Protein AF-A0A7X5BBR0-F1 (afdb_monomer)

Foldseek 3Di:
DDPWPQFQPDCVCVVVLVVVLCCLQDPNVVVVLVVLLVQLVVVCVVVVHVVSNVVSNVVSVCSNCVSVVVVCVRPDTD

pLDDT: mean 84.86, std 12.23, range [46.06, 94.44]

Radius of gyration: 17.34 Å; Cα contacts (8 Å, |Δi|>4): 61; chains: 1; bounding box: 40×28×53 Å

Mean predicted aligned error: 6.94 Å

Structure (mmCIF, N/CA/C/O backbone):
data_AF-A0A7X5BBR0-F1
#
_entry.id   AF-A0A7X5BBR0-F1
#
loop_
_atom_site.group_PDB
_atom_site.id
_atom_site.type_symbol
_atom_site.label_atom_id
_atom_site.label_alt_id
_atom_site.label_comp_id
_atom_site.label_asym_id
_atom_site.label_entity_id
_atom_site.label_seq_id
_atom_site.pdbx_PDB_ins_code
_atom_site.Cartn_x
_atom_site.Cartn_y
_atom_site.Cartn_z
_atom_site.occupancy
_atom_site.B_iso_or_equiv
_atom_site.auth_seq_id
_atom_site.auth_comp_id
_atom_site.auth_asym_id
_atom_site.auth_atom_id
_atom_site.pdbx_PDB_model_num
ATOM 1 N N . MET A 1 1 ? 8.803 17.762 -36.467 1.00 46.06 1 MET A N 1
ATOM 2 C CA . MET A 1 1 ? 9.448 16.525 -35.986 1.00 46.06 1 MET A CA 1
ATOM 3 C C . MET A 1 1 ? 9.259 16.511 -34.480 1.00 46.06 1 MET A C 1
ATOM 5 O O . MET A 1 1 ? 9.893 17.312 -33.809 1.00 46.06 1 MET A O 1
ATOM 9 N N . SER A 1 2 ? 8.263 15.767 -33.986 1.00 48.31 2 SER A N 1
ATOM 10 C CA . SER A 1 2 ? 7.975 15.679 -32.546 1.00 48.31 2 SER A CA 1
ATOM 11 C C . SER A 1 2 ? 9.157 14.986 -31.872 1.00 48.31 2 SER A C 1
ATOM 13 O O . SER A 1 2 ? 9.603 13.950 -32.365 1.00 48.31 2 SER A O 1
ATOM 15 N N . ALA A 1 3 ? 9.718 15.575 -30.820 1.00 57.09 3 ALA A N 1
ATOM 16 C CA . ALA A 1 3 ? 10.736 14.908 -30.024 1.00 57.09 3 ALA A CA 1
ATOM 17 C C . ALA A 1 3 ? 10.052 13.765 -29.263 1.00 57.09 3 ALA A C 1
ATOM 19 O O . ALA A 1 3 ? 9.221 14.025 -28.398 1.00 57.09 3 ALA A O 1
ATOM 20 N N . LEU A 1 4 ? 10.372 12.519 -29.619 1.00 58.38 4 LEU A N 1
ATOM 21 C CA . LEU A 1 4 ? 9.952 11.336 -28.868 1.00 58.38 4 LEU A CA 1
ATOM 22 C C . LEU A 1 4 ? 10.590 11.424 -27.479 1.00 58.38 4 LEU A C 1
ATOM 24 O O . LEU A 1 4 ? 11.804 11.236 -27.340 1.00 58.38 4 LEU A O 1
ATOM 28 N N . ALA A 1 5 ? 9.796 11.751 -26.463 1.00 58.84 5 ALA A N 1
ATOM 29 C CA . ALA A 1 5 ? 10.250 11.723 -25.082 1.00 58.84 5 ALA A CA 1
ATOM 30 C C . ALA A 1 5 ? 10.511 10.257 -24.699 1.00 58.84 5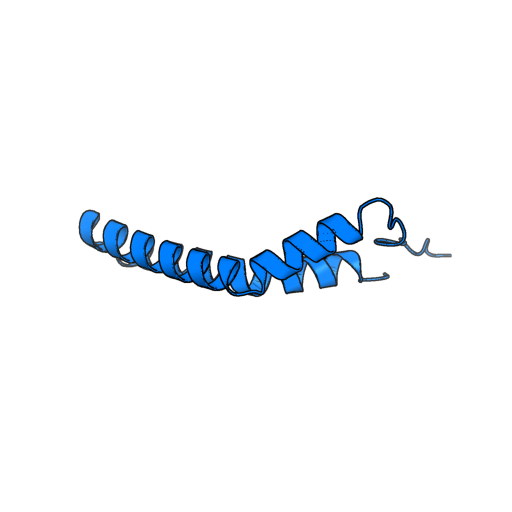 ALA A C 1
ATOM 32 O O . ALA A 1 5 ? 9.578 9.480 -24.521 1.00 58.84 5 ALA A O 1
ATOM 33 N N . HIS A 1 6 ? 11.783 9.861 -24.624 1.00 61.34 6 HIS A N 1
ATOM 34 C CA . HIS A 1 6 ? 12.182 8.520 -24.193 1.00 61.34 6 HIS A CA 1
ATOM 35 C C . HIS A 1 6 ? 12.245 8.479 -22.662 1.00 61.34 6 HIS A C 1
ATOM 37 O O . HIS A 1 6 ? 13.277 8.786 -22.065 1.00 61.34 6 HIS A O 1
ATOM 43 N N . ALA A 1 7 ? 11.128 8.134 -22.024 1.00 65.19 7 ALA A N 1
ATOM 44 C CA . ALA A 1 7 ? 11.115 7.732 -20.620 1.00 65.19 7 ALA A CA 1
ATOM 45 C C . ALA A 1 7 ? 11.598 6.271 -20.496 1.00 65.19 7 ALA A C 1
ATOM 47 O O . ALA A 1 7 ? 11.287 5.447 -21.351 1.00 65.19 7 ALA A O 1
ATOM 48 N N . GLY A 1 8 ? 12.378 5.954 -19.454 1.00 67.00 8 GLY A N 1
ATOM 49 C CA . GLY A 1 8 ? 12.695 4.563 -19.088 1.00 67.00 8 GLY A CA 1
ATOM 50 C C . GLY A 1 8 ? 13.933 3.911 -19.729 1.00 67.00 8 GLY A C 1
ATOM 51 O O . GLY A 1 8 ? 14.111 2.709 -19.578 1.00 67.00 8 GLY A O 1
ATOM 52 N N . THR A 1 9 ? 14.814 4.648 -20.420 1.00 72.25 9 THR A N 1
ATOM 53 C CA . THR A 1 9 ? 16.039 4.057 -21.016 1.00 72.25 9 THR A CA 1
ATOM 54 C C . THR A 1 9 ? 17.233 3.961 -20.061 1.00 72.25 9 THR A C 1
ATOM 56 O O . THR A 1 9 ? 18.199 3.262 -20.364 1.00 72.25 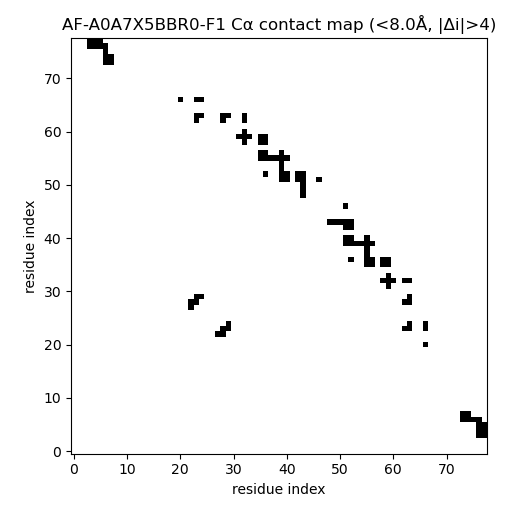9 THR A O 1
ATOM 59 N N . ASP A 1 10 ? 17.209 4.677 -18.933 1.00 77.88 10 ASP A N 1
ATOM 60 C CA . ASP A 1 10 ? 18.244 4.568 -17.901 1.00 77.88 10 ASP A CA 1
ATOM 61 C C . ASP A 1 10 ? 17.968 3.348 -17.016 1.00 77.88 10 ASP A C 1
ATOM 63 O O . ASP A 1 10 ? 16.933 3.275 -16.355 1.00 77.88 10 ASP A O 1
ATOM 67 N N . ASN A 1 11 ? 18.905 2.398 -17.005 1.00 78.50 11 ASN A N 1
ATOM 68 C CA . ASN A 1 11 ? 18.797 1.155 -16.244 1.00 78.50 11 ASN A CA 1
ATOM 69 C C . ASN A 1 11 ? 19.770 1.083 -15.055 1.00 78.50 11 ASN A C 1
ATOM 71 O O . ASN A 1 11 ? 19.968 0.014 -14.478 1.00 78.50 11 ASN A O 1
ATOM 75 N N . THR A 1 12 ? 20.390 2.206 -14.673 1.00 88.94 12 THR A N 1
ATOM 76 C CA . THR A 1 12 ? 21.387 2.267 -13.588 1.00 88.94 12 THR A CA 1
ATOM 77 C C . THR A 1 12 ? 20.863 1.671 -12.276 1.00 88.94 12 THR A C 1
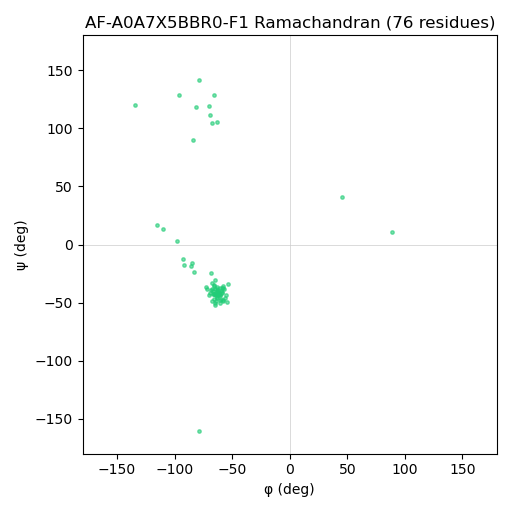ATOM 79 O O . THR A 1 12 ? 21.613 1.033 -11.540 1.00 88.94 12 THR A O 1
ATOM 82 N N . PHE A 1 13 ? 19.562 1.820 -12.007 1.00 89.88 13 PHE A N 1
ATOM 83 C CA . PHE A 1 13 ? 18.903 1.320 -10.797 1.00 89.88 13 PHE A CA 1
ATOM 84 C C . PHE A 1 13 ? 17.857 0.225 -11.063 1.00 89.88 13 PHE A C 1
ATOM 86 O O . PHE A 1 13 ? 17.065 -0.070 -10.171 1.00 89.88 13 PHE A O 1
ATOM 93 N N . GLY A 1 14 ? 17.862 -0.409 -12.243 1.00 88.38 14 GLY A N 1
ATOM 94 C CA . GLY A 1 14 ? 16.842 -1.394 -12.640 1.00 88.38 14 GLY A CA 1
ATOM 95 C C . GLY A 1 14 ? 16.672 -2.539 -11.640 1.00 88.38 14 GLY A C 1
ATOM 96 O O . GLY A 1 14 ? 15.579 -2.761 -11.142 1.00 88.38 14 GLY A O 1
ATOM 97 N N . SER A 1 15 ? 17.776 -3.164 -11.218 1.00 91.31 15 SER A N 1
ATOM 98 C CA . SER A 1 15 ? 17.757 -4.256 -10.224 1.00 91.31 15 SER A CA 1
AT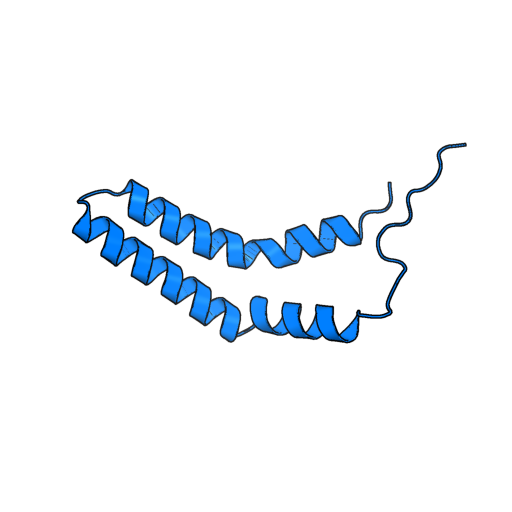OM 99 C C . SER A 1 15 ? 17.129 -3.851 -8.881 1.00 91.31 15 SER A C 1
ATOM 101 O O . SER A 1 15 ? 16.423 -4.637 -8.249 1.00 91.31 15 SER A O 1
ATOM 103 N N . TRP A 1 16 ? 17.344 -2.605 -8.447 1.00 92.88 16 TRP A N 1
ATOM 104 C CA . TRP A 1 16 ? 16.709 -2.093 -7.234 1.00 92.88 16 TRP A CA 1
ATOM 105 C C . TRP A 1 16 ? 15.201 -1.890 -7.437 1.00 92.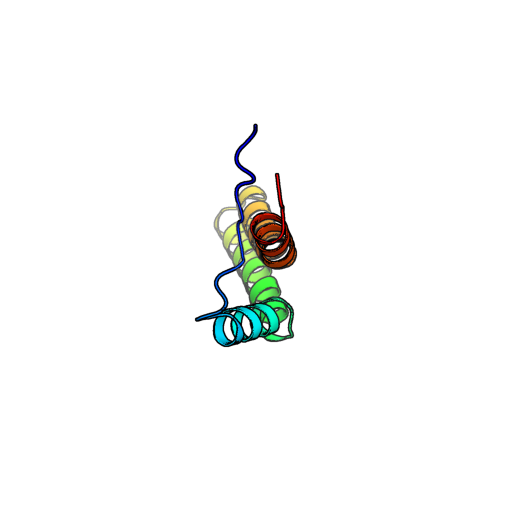88 16 TRP A C 1
ATOM 107 O O . TRP A 1 16 ? 14.419 -2.275 -6.569 1.00 92.88 16 TRP A O 1
A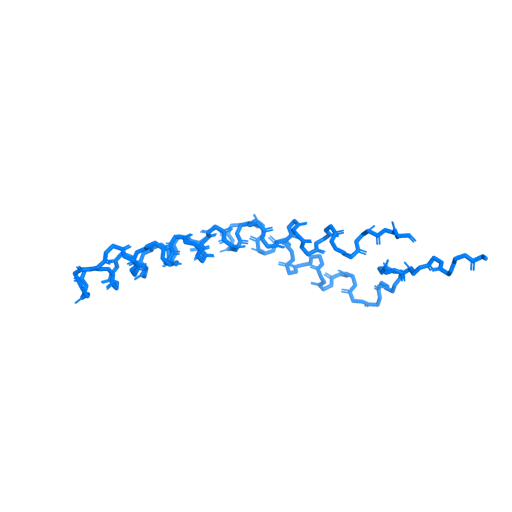TOM 117 N N . VAL A 1 17 ? 14.789 -1.331 -8.581 1.00 89.94 17 VAL A N 1
ATOM 118 C CA . VAL A 1 17 ? 13.369 -1.148 -8.930 1.00 89.94 17 VAL A CA 1
ATOM 119 C C . VAL A 1 17 ? 12.649 -2.495 -9.028 1.00 89.94 17 VAL A C 1
ATOM 121 O O . VAL A 1 17 ? 11.563 -2.640 -8.464 1.00 89.94 17 VAL A O 1
ATOM 124 N N . ASP A 1 18 ? 13.268 -3.488 -9.663 1.00 91.38 18 ASP A N 1
ATOM 125 C CA . ASP A 1 18 ? 12.734 -4.846 -9.786 1.00 91.38 18 ASP A CA 1
ATOM 126 C C . ASP A 1 18 ? 12.535 -5.474 -8.402 1.00 91.38 18 ASP A C 1
ATOM 128 O O . ASP A 1 18 ? 11.446 -5.943 -8.078 1.00 91.38 18 ASP A O 1
ATOM 132 N N . GLN A 1 19 ? 13.540 -5.383 -7.523 1.00 94.00 19 GLN A N 1
ATOM 133 C CA . GLN A 1 19 ? 13.438 -5.929 -6.170 1.00 94.00 19 GLN A CA 1
ATOM 134 C C . GLN A 1 19 ? 12.341 -5.252 -5.333 1.00 94.00 19 GLN A C 1
ATOM 136 O O . GLN A 1 19 ? 11.650 -5.926 -4.565 1.00 94.00 19 GLN A O 1
ATOM 141 N N . MET A 1 20 ? 12.155 -3.933 -5.462 1.00 92.19 20 MET A N 1
ATOM 142 C CA . MET A 1 20 ? 11.048 -3.242 -4.789 1.00 92.19 20 MET A CA 1
ATOM 143 C C . MET A 1 20 ? 9.695 -3.679 -5.353 1.00 92.19 20 MET A C 1
ATOM 145 O O . MET A 1 20 ? 8.749 -3.880 -4.590 1.00 92.19 20 MET A O 1
ATOM 149 N N . THR A 1 21 ? 9.608 -3.850 -6.671 1.00 91.25 21 THR A N 1
ATOM 150 C CA . THR A 1 21 ? 8.383 -4.279 -7.354 1.00 91.25 21 THR A CA 1
ATOM 151 C C . THR A 1 21 ? 7.989 -5.684 -6.904 1.00 91.25 21 THR A C 1
ATOM 153 O O . THR A 1 21 ? 6.856 -5.883 -6.471 1.00 91.25 21 THR A O 1
ATOM 156 N N . ASP A 1 22 ? 8.942 -6.615 -6.845 1.00 92.56 22 ASP A N 1
ATOM 157 C CA . ASP A 1 22 ? 8.725 -7.979 -6.353 1.00 92.56 22 ASP A CA 1
ATOM 158 C C . ASP A 1 22 ? 8.211 -8.011 -4.907 1.00 92.56 22 ASP A C 1
ATOM 160 O O . ASP A 1 22 ? 7.363 -8.835 -4.549 1.00 92.56 22 ASP A O 1
ATOM 164 N N . TRP A 1 23 ? 8.691 -7.114 -4.041 1.00 93.56 23 TRP A N 1
ATOM 165 C CA . TRP A 1 23 ? 8.191 -7.027 -2.667 1.00 93.56 23 TRP A CA 1
ATOM 166 C C . TRP A 1 23 ? 6.757 -6.505 -2.605 1.00 93.56 23 TRP A C 1
ATOM 168 O O . TRP A 1 23 ? 5.951 -7.030 -1.830 1.00 93.56 23 TRP A O 1
ATOM 178 N N . VAL A 1 24 ? 6.428 -5.490 -3.406 1.00 91.88 24 VAL A N 1
ATOM 179 C CA . VAL A 1 24 ? 5.091 -4.883 -3.422 1.00 91.88 24 VAL A CA 1
ATOM 180 C C . VAL A 1 24 ? 4.060 -5.797 -4.095 1.00 91.88 24 VAL A C 1
ATOM 182 O O . VAL A 1 24 ? 2.929 -5.883 -3.624 1.00 91.88 24 VAL A O 1
ATOM 185 N N . GLU A 1 25 ? 4.429 -6.534 -5.140 1.00 91.50 25 GLU A N 1
ATOM 186 C CA . GLU A 1 25 ? 3.532 -7.486 -5.814 1.00 91.50 25 GLU A CA 1
ATOM 187 C C . GLU A 1 25 ? 3.465 -8.853 -5.103 1.00 91.50 25 GLU A C 1
ATOM 189 O O . GLU A 1 25 ? 2.480 -9.594 -5.208 1.00 91.50 25 GLU A O 1
ATOM 194 N N . GLY A 1 26 ? 4.505 -9.184 -4.336 1.00 89.62 26 GLY A N 1
ATOM 195 C CA . GLY A 1 26 ? 4.658 -10.447 -3.629 1.00 89.62 26 GLY A CA 1
ATOM 196 C C . GLY A 1 26 ? 3.868 -10.570 -2.320 1.00 89.62 26 GLY A C 1
ATOM 197 O O . GLY A 1 26 ? 2.884 -9.882 -2.035 1.00 89.62 26 GLY A O 1
ATOM 198 N N . SER A 1 27 ? 4.297 -11.513 -1.478 1.00 92.69 27 SER A N 1
ATOM 199 C CA . SER A 1 27 ? 3.645 -11.805 -0.192 1.00 92.69 27 SER A CA 1
ATOM 200 C C . SER A 1 27 ? 3.729 -10.645 0.804 1.00 92.69 27 SER A C 1
ATOM 202 O O . SER A 1 27 ? 2.805 -10.463 1.599 1.00 92.69 27 SER A O 1
ATOM 204 N N . LEU A 1 28 ? 4.798 -9.844 0.742 1.00 91.81 28 LEU A N 1
ATOM 205 C CA . LEU A 1 28 ? 4.984 -8.674 1.599 1.00 91.81 28 LEU A CA 1
ATOM 206 C C . LEU A 1 28 ? 3.917 -7.611 1.323 1.00 91.81 28 LEU A C 1
ATOM 208 O O . LEU A 1 28 ? 3.210 -7.212 2.249 1.00 91.81 28 LEU A O 1
ATOM 212 N N . GLY A 1 29 ? 3.731 -7.209 0.065 1.00 91.62 29 GLY A N 1
ATOM 213 C CA . GLY A 1 29 ? 2.695 -6.245 -0.302 1.00 91.62 29 GLY A CA 1
ATOM 214 C C . GLY A 1 29 ? 1.283 -6.727 0.024 1.00 91.62 29 GLY A C 1
ATOM 215 O O . GLY A 1 29 ? 0.484 -5.956 0.555 1.00 91.62 29 GLY A O 1
ATOM 216 N N . LYS A 1 30 ? 0.992 -8.024 -0.153 1.00 90.94 30 LYS A N 1
ATOM 217 C CA . LYS A 1 30 ? -0.280 -8.618 0.306 1.00 90.94 30 LYS A CA 1
ATOM 218 C C . LYS A 1 30 ? -0.469 -8.491 1.820 1.00 90.94 30 LYS A C 1
ATOM 220 O O . LYS A 1 30 ? -1.557 -8.136 2.269 1.00 90.94 30 LYS A O 1
ATOM 225 N N . GLY A 1 31 ? 0.577 -8.745 2.606 1.00 94.19 31 GLY A N 1
ATOM 226 C CA . GLY A 1 31 ? 0.542 -8.575 4.060 1.00 94.19 31 GLY A CA 1
ATOM 227 C C . GLY A 1 31 ? 0.274 -7.127 4.481 1.00 94.19 31 GLY A C 1
ATOM 228 O O . GLY A 1 31 ? -0.549 -6.881 5.363 1.00 94.19 31 GLY A O 1
ATOM 229 N N . ILE A 1 32 ? 0.908 -6.164 3.809 1.00 93.31 32 ILE A N 1
ATOM 230 C CA . ILE A 1 32 ? 0.705 -4.730 4.059 1.00 93.31 32 ILE A CA 1
ATOM 231 C C . ILE A 1 32 ? -0.702 -4.281 3.625 1.00 93.31 32 ILE A C 1
ATOM 233 O O . ILE A 1 32 ? -1.355 -3.515 4.327 1.00 93.31 32 ILE A O 1
ATOM 237 N N . ALA A 1 33 ? -1.227 -4.789 2.509 1.00 93.69 33 ALA A N 1
ATOM 238 C CA . ALA A 1 33 ? -2.596 -4.493 2.086 1.00 93.69 33 ALA A CA 1
ATOM 239 C C . ALA A 1 33 ? -3.619 -4.964 3.136 1.00 93.69 33 ALA A C 1
ATOM 241 O O . ALA A 1 33 ? -4.535 -4.223 3.495 1.00 93.69 33 ALA A O 1
ATOM 242 N N . ILE A 1 34 ? -3.431 -6.166 3.689 1.00 93.75 34 ILE A N 1
ATOM 243 C CA . ILE A 1 34 ? -4.275 -6.690 4.771 1.00 93.75 34 ILE A CA 1
ATOM 244 C C . ILE A 1 34 ? -4.169 -5.807 6.022 1.00 93.75 34 ILE A C 1
ATOM 246 O O . ILE A 1 34 ? -5.192 -5.497 6.636 1.00 93.75 34 ILE A O 1
ATOM 250 N N . SER A 1 35 ? -2.966 -5.358 6.391 1.00 93.94 35 SER A N 1
ATOM 251 C CA . SER A 1 35 ? -2.791 -4.498 7.565 1.00 93.94 35 SER A CA 1
ATOM 252 C C . SER A 1 35 ? -3.476 -3.137 7.399 1.00 93.94 35 SER A C 1
ATOM 254 O O . SER A 1 35 ? -4.122 -2.675 8.341 1.00 93.94 35 SER A O 1
ATOM 256 N N . PHE A 1 36 ? -3.450 -2.535 6.205 1.00 94.06 36 PHE A N 1
ATOM 257 C CA . PHE A 1 36 ? -4.195 -1.302 5.921 1.00 94.06 36 PHE A CA 1
ATOM 258 C C . PHE A 1 36 ? -5.707 -1.468 6.081 1.00 94.06 36 PHE A C 1
ATOM 260 O O . PHE A 1 36 ? -6.357 -0.602 6.673 1.00 94.06 36 PHE A O 1
ATOM 267 N N . VAL A 1 37 ? -6.268 -2.591 5.621 1.00 92.62 37 VAL A N 1
ATOM 268 C CA . VAL A 1 37 ? -7.693 -2.891 5.823 1.00 92.62 37 VAL A CA 1
ATOM 269 C C . VAL A 1 37 ? -8.008 -3.024 7.313 1.00 92.62 37 VAL A C 1
ATOM 271 O O . VAL A 1 37 ? -8.974 -2.426 7.783 1.00 92.62 37 VAL A O 1
ATOM 274 N N . ILE A 1 38 ? -7.175 -3.739 8.076 1.00 94.44 38 ILE A N 1
ATOM 275 C CA . ILE A 1 38 ? -7.354 -3.899 9.528 1.00 94.44 38 ILE A CA 1
ATOM 276 C C . ILE A 1 38 ? -7.334 -2.538 10.234 1.00 94.44 38 ILE A C 1
ATOM 278 O O . ILE A 1 38 ? -8.227 -2.243 11.028 1.00 94.44 38 ILE A O 1
ATOM 282 N N . VAL A 1 39 ? -6.363 -1.678 9.918 1.00 93.88 39 VAL A N 1
ATOM 283 C CA . VAL A 1 39 ? -6.283 -0.324 10.487 1.00 93.88 39 VAL A CA 1
ATOM 284 C C . VAL A 1 39 ? -7.513 0.505 10.108 1.00 93.88 39 VAL A C 1
ATOM 286 O O . VAL A 1 39 ? -8.078 1.182 10.967 1.00 93.88 39 VAL A O 1
ATOM 289 N N . GLY A 1 40 ? -7.980 0.412 8.860 1.00 91.25 40 GLY A N 1
ATOM 290 C CA . GLY A 1 40 ? -9.210 1.063 8.405 1.00 91.25 40 GLY A CA 1
ATOM 291 C C . GLY A 1 40 ? -10.444 0.626 9.195 1.00 91.25 40 GLY A C 1
ATOM 292 O O . GLY A 1 40 ? -11.262 1.466 9.568 1.00 91.25 40 GLY A O 1
ATOM 293 N N . ILE A 1 41 ? -10.557 -0.667 9.511 1.00 92.94 41 ILE A N 1
ATOM 294 C CA . ILE A 1 41 ? -11.643 -1.205 10.343 1.00 92.94 41 ILE A CA 1
ATOM 295 C C . ILE A 1 41 ? -11.554 -0.644 11.763 1.00 92.94 41 ILE A C 1
ATOM 297 O O . ILE A 1 41 ? -12.542 -0.112 12.268 1.00 92.94 41 ILE A O 1
ATOM 301 N N . ILE A 1 42 ? -10.377 -0.707 12.394 1.00 94.00 42 ILE A N 1
ATOM 302 C CA . ILE A 1 42 ? -10.170 -0.204 13.762 1.00 94.00 42 ILE A CA 1
ATOM 303 C C . ILE A 1 42 ? -10.534 1.284 13.838 1.00 94.00 42 ILE A C 1
ATOM 305 O O . ILE A 1 42 ? -11.318 1.693 14.694 1.00 94.00 42 ILE A O 1
ATOM 309 N N . MET A 1 43 ? -10.031 2.093 12.904 1.00 92.31 43 MET A N 1
ATOM 310 C CA . MET A 1 43 ? -10.316 3.528 12.856 1.00 92.31 43 MET A CA 1
ATOM 311 C C . MET A 1 43 ? -11.780 3.830 12.522 1.00 92.31 43 MET A C 1
ATOM 313 O O . MET A 1 43 ? -12.338 4.798 13.044 1.00 92.31 43 MET A O 1
ATOM 317 N N . GLY A 1 44 ? -12.416 2.996 11.697 1.00 91.62 44 GLY A N 1
ATOM 318 C CA . GLY A 1 44 ? -13.845 3.064 11.408 1.00 91.62 44 GLY A CA 1
ATOM 319 C C . GLY A 1 44 ? -14.705 2.845 12.648 1.00 91.62 44 GLY A C 1
ATOM 320 O O . GLY A 1 44 ? -15.645 3.605 12.873 1.00 91.62 44 GLY A O 1
ATOM 321 N N . VAL A 1 45 ? -14.341 1.877 13.496 1.00 91.56 45 VAL A N 1
ATOM 322 C CA . VAL A 1 45 ? -15.023 1.625 14.776 1.00 91.56 45 VAL A CA 1
ATOM 323 C C . VAL A 1 45 ? -14.796 2.780 15.750 1.00 91.56 45 VAL A C 1
ATOM 325 O O . VAL A 1 45 ? -15.763 3.306 16.296 1.00 91.56 45 VAL A O 1
ATOM 328 N N . VAL A 1 46 ? -13.545 3.229 15.919 1.00 93.38 46 VAL A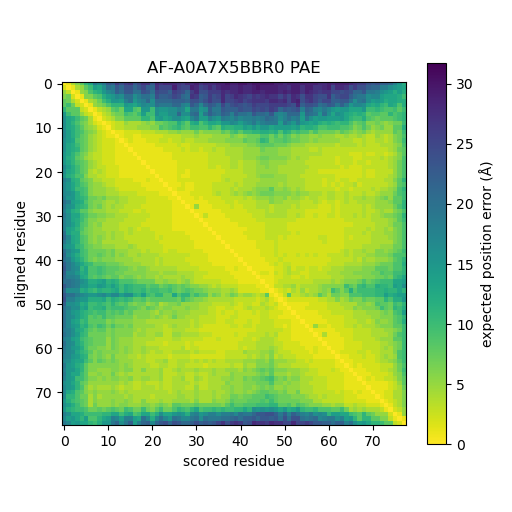 N 1
ATOM 329 C CA . VAL A 1 46 ? -13.192 4.330 16.838 1.00 93.38 46 VAL A CA 1
ATOM 330 C C . VAL A 1 46 ? -13.954 5.613 16.506 1.00 93.38 46 VAL A C 1
ATOM 332 O O . VAL A 1 46 ? -14.372 6.334 17.407 1.00 93.38 46 VAL A O 1
ATOM 335 N N . ARG A 1 47 ? -14.150 5.906 15.216 1.00 90.69 47 ARG A N 1
ATOM 336 C CA . ARG A 1 47 ? -14.840 7.122 14.758 1.00 90.69 47 ARG A CA 1
ATOM 337 C C . ARG A 1 47 ? -16.313 6.914 14.403 1.00 90.69 47 ARG A C 1
ATOM 339 O O . ARG A 1 47 ? -16.925 7.857 13.913 1.00 90.69 47 ARG A O 1
ATOM 346 N N . GLN A 1 48 ? -16.861 5.709 14.595 1.00 90.50 48 GLN A N 1
ATOM 347 C CA . GLN A 1 48 ? -18.208 5.322 14.143 1.00 90.50 48 GLN A CA 1
ATOM 348 C C . GLN A 1 48 ? -18.494 5.754 12.689 1.00 90.50 48 GLN A C 1
ATOM 350 O O . GLN A 1 48 ? -19.569 6.252 12.362 1.00 90.50 48 GLN A O 1
ATOM 355 N N . SER A 1 49 ? -17.497 5.608 11.809 1.00 87.00 49 SER A N 1
ATOM 356 C CA . SER A 1 49 ? -17.505 6.189 10.465 1.00 87.00 49 SER A CA 1
ATOM 357 C C . SER A 1 49 ? -17.059 5.191 9.403 1.00 87.00 49 SER A C 1
ATOM 359 O O . SER A 1 49 ? -15.914 4.736 9.385 1.00 87.00 49 SER A O 1
ATOM 361 N N . LEU A 1 50 ? -17.952 4.923 8.449 1.00 87.50 50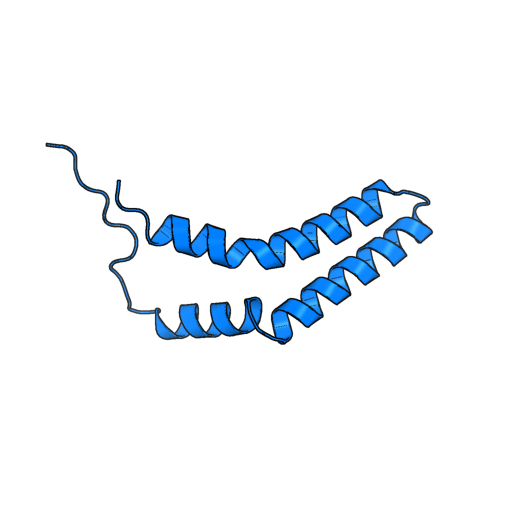 LEU A N 1
ATOM 362 C CA . LEU A 1 50 ? -17.668 4.073 7.289 1.00 87.50 50 LEU A CA 1
ATOM 363 C C . LEU A 1 50 ? -16.662 4.710 6.317 1.00 87.50 50 LEU A C 1
ATOM 365 O O . LEU A 1 50 ? -15.956 3.994 5.614 1.00 87.50 50 LEU A O 1
ATOM 369 N N . MET A 1 51 ? -16.543 6.042 6.307 1.00 89.25 51 MET A N 1
ATOM 370 C CA . MET A 1 51 ? -15.553 6.758 5.491 1.00 89.25 51 MET A CA 1
ATOM 371 C C . MET A 1 51 ? -14.117 6.407 5.897 1.00 89.25 51 MET A C 1
ATOM 373 O O . MET A 1 51 ? -13.263 6.220 5.036 1.00 89.25 51 MET A O 1
ATOM 377 N N . ALA A 1 52 ? -13.843 6.269 7.199 1.00 84.69 52 ALA A N 1
ATOM 378 C CA . ALA A 1 52 ? -12.512 5.889 7.676 1.00 84.69 52 ALA A CA 1
ATOM 379 C C . ALA A 1 52 ? -12.133 4.462 7.238 1.00 84.69 52 ALA A C 1
ATOM 381 O O . ALA A 1 52 ? -10.987 4.215 6.862 1.00 84.69 52 ALA A O 1
ATOM 382 N N . PHE A 1 53 ? -13.111 3.552 7.199 1.00 88.88 53 PHE A N 1
ATOM 383 C CA . PHE A 1 53 ? -12.925 2.222 6.623 1.00 88.88 53 PHE A CA 1
ATOM 384 C C . PHE A 1 53 ? -12.677 2.286 5.110 1.00 88.88 53 PHE A C 1
ATOM 386 O O . PHE A 1 53 ? -11.723 1.680 4.625 1.00 88.88 53 PHE A O 1
ATOM 393 N N . ALA A 1 54 ? -13.476 3.063 4.372 1.00 89.94 54 ALA A N 1
ATOM 394 C CA . ALA A 1 54 ? -13.333 3.217 2.925 1.00 89.94 54 ALA A CA 1
ATOM 395 C C . ALA A 1 54 ? -11.943 3.737 2.522 1.00 89.94 54 ALA A C 1
ATOM 397 O O . ALA A 1 54 ? -11.375 3.258 1.544 1.00 89.94 54 ALA A O 1
ATOM 398 N N . ILE A 1 55 ? -11.357 4.652 3.301 1.00 91.81 55 ILE A N 1
ATOM 399 C CA . ILE A 1 55 ? -9.986 5.136 3.081 1.00 91.81 55 ILE A CA 1
ATOM 400 C C . ILE A 1 55 ? -8.960 4.017 3.312 1.00 91.81 55 ILE A C 1
ATOM 402 O O . ILE A 1 55 ? -8.041 3.867 2.511 1.00 91.81 55 ILE A O 1
ATOM 406 N N . GLY A 1 56 ? -9.118 3.204 4.362 1.00 89.06 56 GLY A N 1
ATOM 407 C CA . GLY A 1 56 ? -8.226 2.066 4.622 1.00 89.06 56 GLY A CA 1
ATOM 408 C C . GLY A 1 56 ? -8.275 1.002 3.521 1.00 89.06 56 GLY A C 1
ATOM 409 O O . GLY A 1 56 ? -7.236 0.515 3.078 1.00 89.06 56 GLY A O 1
ATOM 410 N N . VAL A 1 57 ? -9.471 0.698 3.009 1.00 90.88 57 VAL A N 1
ATOM 411 C CA . VAL A 1 57 ? -9.641 -0.182 1.840 1.00 90.88 57 VAL A CA 1
ATOM 412 C C . VAL A 1 57 ? -9.062 0.462 0.580 1.00 90.88 57 VAL A C 1
ATOM 414 O O . VAL A 1 57 ? -8.368 -0.203 -0.183 1.00 90.88 57 VAL A O 1
ATOM 417 N N . GLY A 1 58 ? -9.289 1.761 0.378 1.00 91.94 58 GLY A N 1
ATOM 418 C CA . GLY A 1 58 ? -8.729 2.517 -0.740 1.00 91.94 58 GLY A CA 1
ATOM 419 C C . GLY A 1 58 ? -7.201 2.507 -0.752 1.00 91.94 58 GLY A C 1
ATOM 420 O O . GLY A 1 58 ? -6.608 2.324 -1.809 1.00 91.94 58 GLY A O 1
ATOM 421 N N . ALA A 1 59 ? -6.560 2.613 0.413 1.00 90.69 59 ALA A N 1
ATOM 422 C CA . ALA A 1 59 ? -5.109 2.500 0.547 1.00 90.69 59 ALA A CA 1
ATOM 423 C C . ALA A 1 59 ? -4.603 1.092 0.191 1.00 90.69 59 ALA A C 1
ATOM 425 O O . ALA A 1 59 ? -3.617 0.959 -0.532 1.00 90.69 59 ALA A O 1
ATOM 426 N N . ALA A 1 60 ? -5.303 0.042 0.632 1.00 91.06 60 ALA A N 1
ATOM 427 C CA . ALA A 1 60 ? -4.961 -1.338 0.292 1.00 91.06 60 ALA A CA 1
ATOM 428 C C . ALA A 1 60 ? -5.098 -1.620 -1.214 1.00 91.06 60 ALA A C 1
ATOM 430 O O . ALA A 1 60 ? -4.215 -2.229 -1.812 1.00 91.06 60 ALA A O 1
ATOM 431 N N . LEU A 1 61 ? -6.173 -1.137 -1.844 1.00 91.00 61 LEU A N 1
ATOM 432 C CA . LEU A 1 61 ? -6.358 -1.232 -3.294 1.00 91.00 61 LEU A CA 1
ATOM 433 C C . LEU A 1 61 ? -5.306 -0.407 -4.042 1.00 91.00 61 LEU A C 1
ATOM 435 O O . LEU A 1 61 ? -4.729 -0.888 -5.012 1.00 91.00 61 LEU A O 1
ATOM 439 N N . GLY A 1 62 ? -5.015 0.804 -3.564 1.00 90.06 62 GLY A N 1
ATOM 440 C CA . GLY A 1 62 ? -3.967 1.659 -4.112 1.00 90.06 62 GLY A CA 1
ATOM 441 C C . GLY A 1 62 ? -2.613 0.957 -4.133 1.00 90.06 62 GLY A C 1
ATOM 442 O O . GLY A 1 62 ? -1.944 0.984 -5.157 1.00 90.06 62 GLY A O 1
ATOM 443 N N . LEU A 1 63 ? -2.249 0.252 -3.058 1.00 89.62 63 LEU A N 1
ATOM 444 C CA . LEU A 1 63 ? -1.008 -0.525 -2.994 1.00 89.62 63 LEU A CA 1
ATOM 445 C C . LEU A 1 63 ? -0.965 -1.666 -4.022 1.00 89.62 63 LEU A C 1
ATOM 447 O O . LEU A 1 63 ? 0.090 -1.928 -4.587 1.00 89.62 63 LEU A O 1
ATOM 451 N N . ILE A 1 64 ? -2.098 -2.320 -4.287 1.00 88.00 64 ILE A N 1
ATOM 452 C CA . ILE A 1 64 ? -2.183 -3.429 -5.252 1.00 88.00 64 ILE A CA 1
ATOM 453 C C . ILE A 1 64 ? -2.055 -2.927 -6.697 1.00 88.00 64 ILE A C 1
ATOM 455 O O . ILE A 1 64 ? -1.430 -3.586 -7.522 1.00 88.00 64 ILE A O 1
ATOM 459 N N . TYR A 1 65 ? -2.637 -1.768 -7.019 1.00 88.62 65 TYR A N 1
ATOM 460 C CA . TYR A 1 65 ? -2.628 -1.230 -8.385 1.00 88.62 65 TYR A CA 1
ATOM 461 C C . TYR A 1 65 ? -1.456 -0.281 -8.678 1.00 88.62 65 TYR A C 1
ATOM 463 O O . TYR A 1 65 ? -1.149 -0.042 -9.847 1.00 88.62 65 TYR A O 1
ATOM 471 N N . ALA A 1 66 ? -0.790 0.255 -7.651 1.00 87.50 66 ALA A N 1
ATOM 472 C CA . ALA A 1 66 ? 0.311 1.204 -7.809 1.00 87.50 66 ALA A CA 1
ATOM 473 C C . ALA A 1 66 ? 1.472 0.687 -8.683 1.00 87.50 66 ALA A C 1
ATOM 475 O O . ALA A 1 66 ? 1.875 1.443 -9.568 1.00 87.50 66 ALA A O 1
ATOM 476 N N . PRO A 1 67 ? 1.979 -0.557 -8.527 1.00 85.12 67 PRO A N 1
ATOM 477 C CA . PRO A 1 67 ? 3.083 -1.059 -9.352 1.00 85.12 67 PRO A CA 1
ATOM 478 C C . PRO A 1 67 ? 2.751 -1.033 -10.844 1.00 85.12 67 PRO A C 1
ATOM 480 O O . PRO A 1 67 ? 3.498 -0.475 -11.643 1.00 85.12 67 PRO A O 1
ATOM 483 N N . GLY A 1 68 ? 1.568 -1.531 -11.217 1.00 87.81 68 GLY A N 1
ATOM 484 C CA . GLY A 1 68 ? 1.118 -1.539 -12.607 1.00 87.81 68 GLY A CA 1
ATOM 485 C C . GLY A 1 68 ? 0.962 -0.135 -13.195 1.00 87.81 68 GLY A C 1
ATOM 486 O O . GLY A 1 68 ? 1.342 0.095 -14.341 1.00 87.81 68 GLY A O 1
ATOM 487 N N . ILE A 1 69 ? 0.440 0.825 -12.425 1.00 87.12 69 ILE A N 1
ATOM 488 C CA . ILE A 1 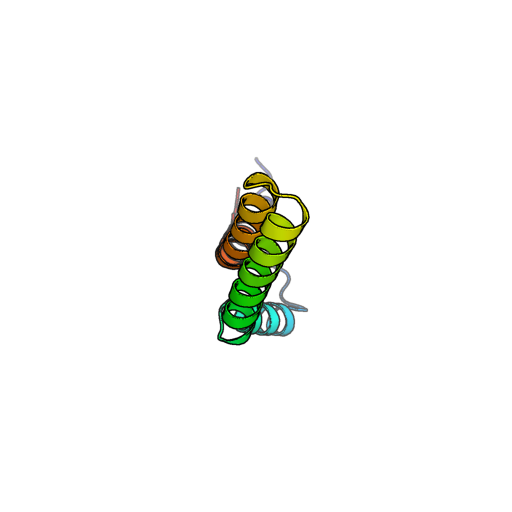69 ? 0.316 2.220 -12.881 1.00 87.12 69 ILE A CA 1
ATOM 489 C C . ILE A 1 69 ? 1.700 2.832 -13.115 1.00 87.12 69 ILE A C 1
ATOM 491 O O . ILE A 1 69 ? 1.936 3.407 -14.175 1.00 87.12 69 ILE A O 1
ATOM 495 N N . ILE A 1 70 ? 2.613 2.680 -12.154 1.00 85.50 70 ILE A N 1
ATOM 496 C CA . ILE A 1 70 ? 3.974 3.220 -12.234 1.00 85.50 70 ILE A CA 1
ATOM 497 C C . ILE A 1 70 ? 4.702 2.613 -13.439 1.00 85.50 70 ILE A C 1
ATOM 499 O O . ILE A 1 70 ? 5.190 3.352 -14.291 1.00 85.50 70 ILE A O 1
ATOM 503 N N . ASN A 1 71 ? 4.691 1.289 -13.584 1.00 83.38 71 ASN A N 1
ATOM 504 C CA . ASN A 1 71 ? 5.361 0.603 -14.689 1.00 83.38 71 ASN A CA 1
ATOM 505 C C . ASN A 1 71 ? 4.834 1.060 -16.058 1.00 83.38 71 ASN A C 1
ATOM 507 O O . ASN A 1 71 ? 5.617 1.343 -16.965 1.00 83.38 71 ASN A O 1
ATOM 511 N N . ASN A 1 72 ? 3.517 1.234 -16.196 1.00 83.56 72 ASN A N 1
ATOM 512 C CA . ASN A 1 72 ? 2.923 1.750 -17.429 1.00 83.56 72 ASN A CA 1
ATOM 513 C C . ASN A 1 72 ? 3.323 3.205 -17.722 1.00 83.56 72 ASN A C 1
ATOM 515 O O . ASN A 1 72 ? 3.509 3.555 -18.885 1.00 83.56 72 ASN A O 1
ATOM 519 N N . MET A 1 73 ? 3.489 4.051 -16.700 1.00 81.81 73 MET A N 1
ATOM 520 C CA . MET A 1 73 ? 3.952 5.433 -16.885 1.00 81.81 73 MET A CA 1
ATOM 521 C C . MET A 1 73 ? 5.401 5.505 -17.374 1.00 81.81 73 MET A C 1
ATOM 523 O O . MET A 1 73 ? 5.718 6.360 -18.197 1.00 81.81 73 MET A O 1
ATOM 527 N N . PHE A 1 74 ? 6.272 4.622 -16.882 1.00 77.12 74 PHE A N 1
ATOM 528 C CA . PHE A 1 74 ? 7.691 4.608 -17.249 1.00 77.12 74 PHE A CA 1
ATOM 529 C C . PHE A 1 74 ? 7.988 3.823 -18.530 1.00 77.12 74 PHE A C 1
ATOM 531 O O . PHE A 1 74 ? 9.032 4.043 -19.137 1.00 77.12 74 PHE A O 1
ATOM 538 N N . SER A 1 75 ? 7.075 2.951 -18.962 1.00 70.94 75 SER A N 1
ATOM 539 C CA . SER A 1 75 ? 7.180 2.234 -20.237 1.00 70.94 75 SER A CA 1
ATOM 540 C C . SER A 1 75 ? 6.480 2.944 -21.405 1.00 70.94 75 SER A C 1
ATOM 542 O O . SER A 1 75 ? 6.654 2.531 -22.554 1.00 70.94 75 SER A O 1
ATOM 544 N N . ALA A 1 76 ? 5.658 3.966 -21.148 1.00 61.25 76 ALA A N 1
ATOM 545 C CA . ALA A 1 76 ? 4.951 4.695 -22.195 1.00 61.25 76 ALA A CA 1
ATOM 546 C C . ALA A 1 76 ? 5.915 5.554 -23.037 1.00 61.25 76 ALA A C 1
ATOM 548 O O . ALA A 1 76 ? 6.545 6.483 -22.535 1.00 61.25 76 ALA A O 1
ATOM 549 N N . VAL A 1 77 ? 5.975 5.268 -24.339 1.00 56.97 77 VAL A N 1
ATOM 550 C CA . VAL A 1 77 ? 6.581 6.137 -25.359 1.00 56.97 77 VAL A CA 1
ATOM 551 C C . VAL A 1 77 ? 5.458 6.962 -25.994 1.00 56.97 77 VAL A C 1
ATOM 553 O O . VAL A 1 77 ? 4.440 6.393 -26.391 1.00 56.97 77 VAL A O 1
ATOM 556 N N . LEU A 1 78 ? 5.629 8.288 -26.055 1.00 51.69 78 LEU A N 1
ATOM 557 C CA . LEU A 1 78 ? 4.668 9.252 -26.617 1.00 51.69 78 LEU A CA 1
ATOM 558 C C . LEU A 1 78 ? 5.130 9.753 -27.989 1.00 51.69 78 LEU A C 1
ATOM 560 O O . LEU A 1 78 ? 6.322 10.128 -28.100 1.00 51.69 78 LEU A O 1
#

Solvent-accessible surface area (backbone atoms only — not comparable to full-atom values): 4275 Å² total; per-residue (Å²): 132,83,79,65,55,79,52,68,80,77,60,91,57,46,72,59,53,50,56,52,46,51,40,45,75,33,71,58,28,54,53,51,28,52,51,34,36,52,52,8,47,54,49,12,61,77,64,77,29,69,65,46,26,51,51,17,44,48,51,22,52,46,56,70,48,43,61,62,53,52,52,52,63,40,66,47,75,98

Sequence (78 aa):
MSALAHAGTDNTFGSWVDQMTDWVEGSLGKGIAISFVIVGIIMGVVRQSLMAFAIGVGAALGLIYAPGIINNMFSAVL

Secondary structure (DSSP, 8-state):
-------S---TTHHHHHHHHHHHHSHHHHHHHHHHHHHHHHHHHHTT-HHHHHHHHHHHHHHHHHHHHHHHHHH---